Protein AF-C6LM32-F1 (afdb_monomer)

Sequence (55 aa):
KSMNFADVQEQGFMPLYTRDKLTDALHEACGFETDFQFITKSQMKTIQKKSKGRK

Organism: NCBI:txid478749

Structure (mmCIF, N/CA/C/O backbone):
data_AF-C6LM32-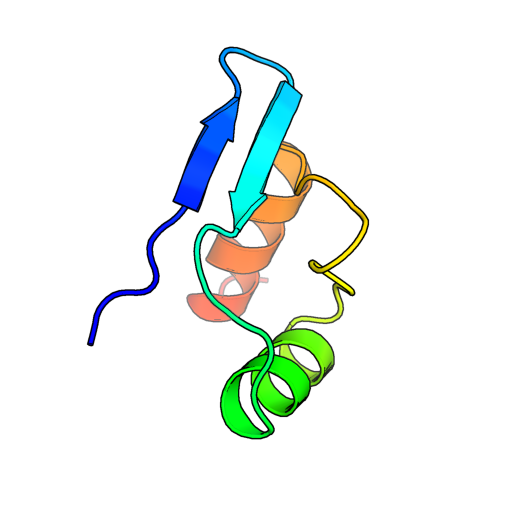F1
#
_entry.id   AF-C6LM32-F1
#
loop_
_atom_site.group_PDB
_atom_site.id
_atom_site.type_symbol
_atom_site.label_atom_id
_atom_site.label_alt_id
_atom_site.label_comp_id
_atom_site.label_asym_id
_atom_site.label_entity_id
_atom_site.label_seq_id
_atom_site.pdbx_PDB_ins_code
_atom_site.Cartn_x
_atom_site.Cartn_y
_atom_site.Cartn_z
_atom_site.occupancy
_atom_site.B_iso_or_equiv
_atom_site.auth_seq_id
_atom_site.auth_comp_id
_atom_site.auth_asym_id
_atom_site.auth_atom_id
_atom_site.pdbx_PDB_model_num
ATOM 1 N N . LYS 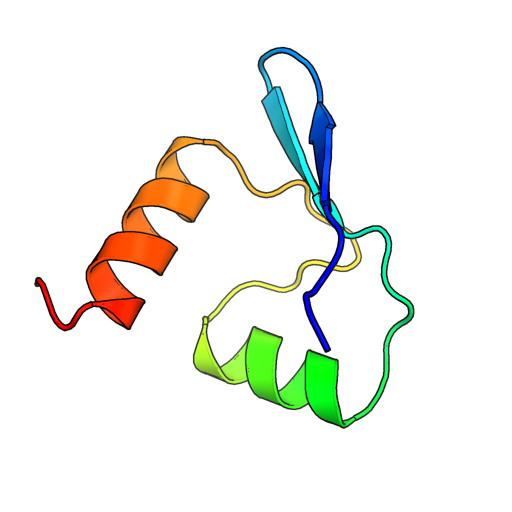A 1 1 ? -1.518 -16.418 -2.162 1.00 53.78 1 LYS A N 1
ATOM 2 C CA . LYS A 1 1 ? -0.688 -15.521 -3.004 1.00 53.78 1 LYS A CA 1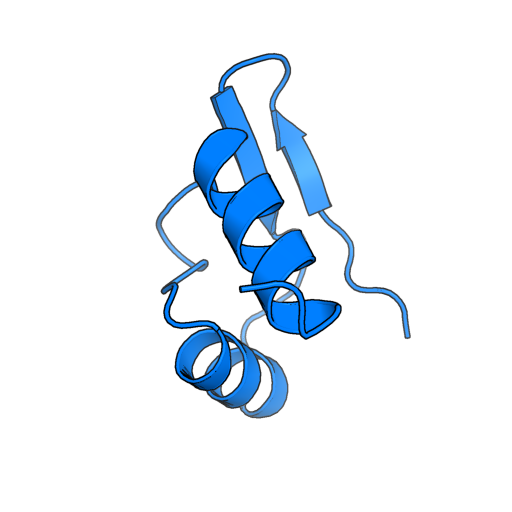
ATOM 3 C C . LYS A 1 1 ? -0.408 -14.262 -2.190 1.00 53.78 1 LYS A C 1
ATOM 5 O O . LYS A 1 1 ? -1.368 -13.610 -1.805 1.00 53.78 1 LYS A O 1
ATOM 10 N N . SER A 1 2 ? 0.846 -13.980 -1.846 1.00 56.66 2 SER A N 1
ATOM 11 C CA . SER A 1 2 ? 1.257 -12.709 -1.233 1.00 56.66 2 SER A CA 1
ATOM 12 C C . SER A 1 2 ? 1.404 -11.647 -2.327 1.00 56.66 2 SER A C 1
ATOM 14 O O . SER A 1 2 ? 1.891 -11.960 -3.412 1.00 56.66 2 SER A O 1
ATOM 16 N N . MET A 1 3 ? 0.956 -10.417 -2.074 1.00 67.44 3 MET A N 1
ATOM 17 C CA . MET A 1 3 ? 1.231 -9.288 -2.969 1.00 67.44 3 MET A CA 1
ATOM 18 C C . MET A 1 3 ? 2.653 -8.789 -2.716 1.00 67.44 3 MET A C 1
ATOM 20 O O . MET A 1 3 ? 3.038 -8.583 -1.566 1.00 67.44 3 MET A O 1
ATOM 24 N N . ASN A 1 4 ? 3.426 -8.617 -3.788 1.00 70.31 4 ASN A N 1
ATOM 25 C CA . ASN A 1 4 ? 4.804 -8.146 -3.713 1.00 70.31 4 ASN A CA 1
ATOM 26 C C . ASN A 1 4 ? 4.838 -6.622 -3.850 1.00 70.31 4 ASN A C 1
ATOM 28 O O . ASN A 1 4 ? 4.225 -6.058 -4.758 1.00 70.31 4 ASN A O 1
ATOM 32 N N . PHE A 1 5 ? 5.582 -5.972 -2.963 1.00 74.19 5 PHE A N 1
ATOM 33 C CA . PHE A 1 5 ? 5.809 -4.531 -2.971 1.00 74.19 5 PHE A CA 1
ATOM 34 C C . PHE A 1 5 ? 7.311 -4.274 -2.881 1.00 74.19 5 PHE A C 1
ATOM 36 O O . PHE A 1 5 ? 8.007 -4.966 -2.136 1.00 74.19 5 PHE A O 1
ATOM 43 N N . ALA A 1 6 ? 7.798 -3.283 -3.621 1.00 77.62 6 ALA A N 1
ATOM 44 C CA . ALA A 1 6 ? 9.128 -2.729 -3.426 1.00 77.62 6 ALA A CA 1
ATOM 45 C C . ALA A 1 6 ? 9.061 -1.651 -2.339 1.00 77.62 6 ALA A C 1
ATOM 47 O O . ALA A 1 6 ? 8.217 -0.753 -2.405 1.00 77.62 6 ALA A O 1
ATOM 48 N N . ASP A 1 7 ? 9.950 -1.734 -1.351 1.00 71.75 7 ASP A N 1
ATOM 49 C CA . ASP A 1 7 ? 10.206 -0.630 -0.426 1.00 71.75 7 ASP A CA 1
ATOM 50 C C . ASP A 1 7 ? 11.142 0.362 -1.123 1.00 71.75 7 ASP A C 1
ATOM 52 O O . ASP A 1 7 ? 12.291 0.040 -1.439 1.00 71.75 7 ASP A O 1
ATOM 56 N N . VAL A 1 8 ? 10.631 1.557 -1.414 1.00 73.50 8 VAL A N 1
ATOM 57 C CA . VAL A 1 8 ? 11.442 2.649 -1.943 1.00 73.50 8 VAL A CA 1
ATOM 58 C C . VAL A 1 8 ? 12.017 3.368 -0.735 1.00 73.50 8 VAL A C 1
ATOM 60 O O . VAL A 1 8 ? 11.365 4.253 -0.180 1.00 73.50 8 VAL A O 1
ATOM 63 N N . GLN A 1 9 ? 13.214 2.916 -0.341 1.00 59.97 9 GLN A N 1
ATOM 64 C CA . GLN A 1 9 ? 14.099 3.407 0.722 1.00 59.97 9 GLN A CA 1
ATOM 65 C C . GLN A 1 9 ? 13.843 4.877 1.104 1.00 59.97 9 GLN A C 1
ATOM 67 O O . GLN A 1 9 ? 14.563 5.756 0.648 1.00 59.97 9 GLN A O 1
ATOM 72 N N . GLU A 1 10 ? 12.831 5.110 1.953 1.00 60.91 10 GLU A N 1
ATOM 73 C CA . GLU A 1 10 ? 12.416 6.378 2.594 1.00 60.91 10 GLU A CA 1
ATOM 74 C C . GLU A 1 10 ? 11.098 7.031 2.147 1.00 60.91 10 GLU A C 1
ATOM 76 O O . GLU A 1 10 ? 10.468 7.689 2.978 1.00 60.91 10 GLU A O 1
ATOM 81 N N . GLN A 1 11 ? 10.596 6.815 0.932 1.00 65.50 11 GLN A N 1
ATOM 82 C CA . GLN A 1 11 ? 9.478 7.619 0.407 1.00 65.50 11 GLN A CA 1
ATOM 83 C C . GLN A 1 11 ? 8.134 6.880 0.391 1.00 65.50 11 GLN A C 1
ATOM 85 O O . GLN A 1 11 ? 7.076 7.496 0.559 1.00 65.50 11 GLN A O 1
ATOM 90 N N . GLY A 1 12 ? 8.157 5.551 0.278 1.00 74.62 12 GLY A N 1
ATOM 91 C CA . GLY A 1 12 ? 6.932 4.764 0.241 1.00 74.62 12 GLY A CA 1
ATOM 92 C C . GLY A 1 12 ? 7.097 3.358 -0.318 1.00 74.62 12 GLY A C 1
ATOM 93 O O . GLY A 1 12 ? 8.198 2.836 -0.437 1.00 74.62 12 GLY A O 1
ATOM 94 N N . PHE A 1 13 ? 5.967 2.754 -0.666 1.00 76.06 13 PHE A N 1
ATOM 95 C CA . PHE A 1 13 ? 5.870 1.421 -1.237 1.00 76.06 13 PHE A CA 1
ATOM 96 C C . PHE A 1 13 ? 5.373 1.518 -2.673 1.00 76.06 13 PHE A C 1
ATOM 98 O O . PHE A 1 13 ? 4.378 2.196 -2.943 1.00 76.06 13 PHE A O 1
ATOM 105 N N . MET A 1 14 ? 6.049 0.816 -3.579 1.00 77.00 14 MET A N 1
ATOM 106 C CA . MET A 1 14 ? 5.639 0.696 -4.974 1.00 77.00 14 MET A CA 1
ATOM 107 C C . MET A 1 14 ? 5.124 -0.726 -5.232 1.00 77.00 14 MET A C 1
ATOM 109 O O . MET A 1 14 ? 5.801 -1.694 -4.864 1.00 77.00 14 MET A O 1
ATOM 113 N N . PRO A 1 15 ? 3.925 -0.896 -5.810 1.00 75.00 15 PRO A N 1
ATOM 114 C CA . PRO A 1 15 ? 3.417 -2.221 -6.136 1.00 75.00 15 PRO A CA 1
ATOM 115 C C . PRO A 1 15 ? 4.269 -2.863 -7.240 1.00 75.00 15 PRO A C 1
ATOM 117 O O . PRO A 1 15 ? 4.607 -2.221 -8.228 1.00 75.00 15 PRO A O 1
ATOM 120 N N . LEU A 1 16 ? 4.615 -4.143 -7.070 1.00 77.56 16 LEU A N 1
ATOM 121 C CA . LEU A 1 16 ? 5.312 -4.952 -8.084 1.00 77.56 16 LEU A CA 1
ATOM 122 C C . LEU A 1 16 ? 4.370 -5.950 -8.778 1.00 77.56 16 LEU A C 1
ATOM 124 O O . LEU A 1 16 ? 4.821 -6.888 -9.434 1.00 77.56 16 LEU A O 1
ATOM 128 N N . TYR A 1 17 ? 3.061 -5.808 -8.578 1.00 74.81 17 TYR A N 1
ATOM 129 C CA . TYR A 1 17 ? 2.047 -6.664 -9.185 1.00 74.81 17 TYR A CA 1
ATOM 130 C C . TYR A 1 17 ? 1.375 -5.965 -10.365 1.00 74.81 17 TYR A C 1
ATOM 132 O O . TYR A 1 17 ? 1.308 -4.742 -10.436 1.00 74.81 17 TYR A O 1
ATOM 140 N N . THR A 1 18 ? 0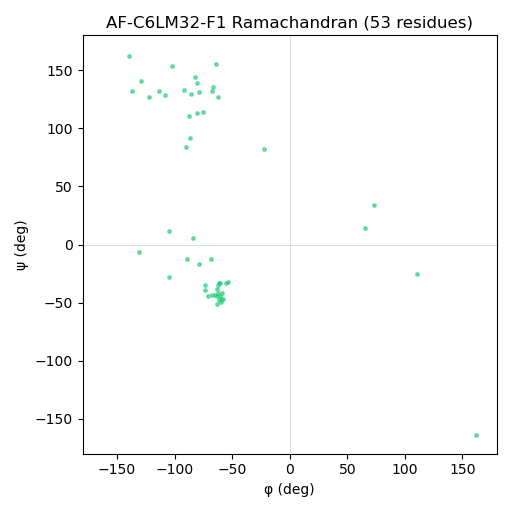.873 -6.766 -11.297 1.00 69.06 18 THR A N 1
ATOM 141 C CA . THR A 1 18 ? 0.155 -6.293 -12.482 1.00 69.06 18 THR A CA 1
ATOM 142 C C . THR A 1 18 ? -1.306 -6.000 -12.139 1.00 69.06 18 THR A C 1
ATOM 144 O O . THR A 1 18 ? -1.898 -6.725 -11.336 1.00 69.06 18 THR A O 1
ATOM 147 N N . ARG A 1 19 ? -1.883 -4.963 -12.760 1.00 73.50 19 ARG A N 1
ATOM 148 C CA . ARG A 1 19 ? -3.298 -4.606 -12.611 1.00 73.50 19 ARG A CA 1
ATOM 149 C C . ARG A 1 19 ? -4.190 -5.738 -13.130 1.00 73.50 19 ARG A C 1
ATOM 151 O O . ARG A 1 19 ? -4.039 -6.190 -14.263 1.00 73.50 19 ARG A O 1
ATOM 158 N N . ASP A 1 20 ? -5.113 -6.185 -12.294 1.00 78.25 20 ASP A N 1
ATOM 159 C CA . ASP A 1 20 ? -6.149 -7.165 -12.603 1.00 78.25 20 ASP A CA 1
ATOM 160 C C . ASP A 1 20 ? -7.460 -6.724 -11.934 1.00 78.25 20 ASP A C 1
ATOM 162 O O . ASP A 1 20 ? -7.455 -5.944 -10.982 1.00 78.25 20 ASP A O 1
ATOM 166 N N . LYS A 1 21 ? -8.601 -7.264 -12.367 1.00 81.69 21 LYS A N 1
ATOM 167 C CA . LYS A 1 21 ? -9.919 -6.970 -11.776 1.00 81.69 21 LYS A CA 1
ATOM 168 C C . LYS A 1 21 ? -9.938 -7.195 -10.262 1.00 81.69 21 LYS A C 1
ATOM 170 O O . LYS A 1 21 ? -10.640 -6.500 -9.534 1.00 81.69 21 LYS A O 1
ATOM 175 N N . LEU A 1 22 ? 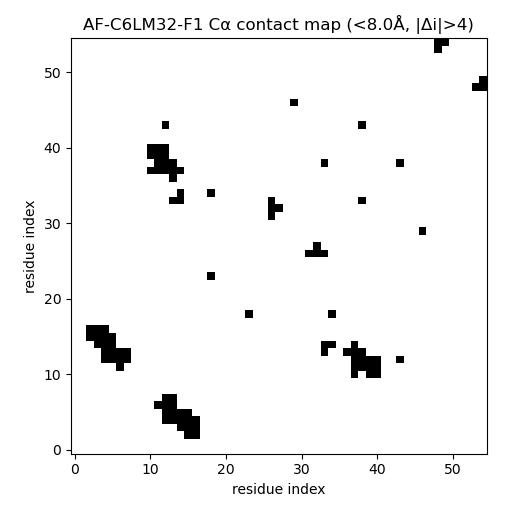-9.150 -8.162 -9.790 1.00 80.50 22 LEU A N 1
ATOM 176 C CA . LEU A 1 22 ? -8.974 -8.437 -8.369 1.00 80.50 22 LEU A CA 1
ATOM 177 C C . LEU A 1 22 ? -8.229 -7.311 -7.639 1.00 80.50 22 LEU A C 1
ATOM 179 O O . LEU A 1 22 ? -8.606 -6.960 -6.523 1.00 80.50 22 LEU A O 1
ATOM 183 N N . THR A 1 23 ? -7.160 -6.773 -8.231 1.00 75.94 23 THR A N 1
ATOM 184 C CA . THR A 1 23 ? -6.382 -5.700 -7.600 1.00 75.94 23 THR A CA 1
ATOM 185 C C . THR A 1 23 ? -7.136 -4.381 -7.652 1.00 75.94 23 THR A C 1
ATOM 187 O O . THR A 1 23 ? -7.105 -3.662 -6.664 1.00 75.94 23 THR A O 1
ATOM 190 N N . ASP A 1 24 ? -7.899 -4.131 -8.718 1.00 77.69 24 ASP A N 1
ATOM 191 C CA . ASP A 1 24 ? -8.774 -2.958 -8.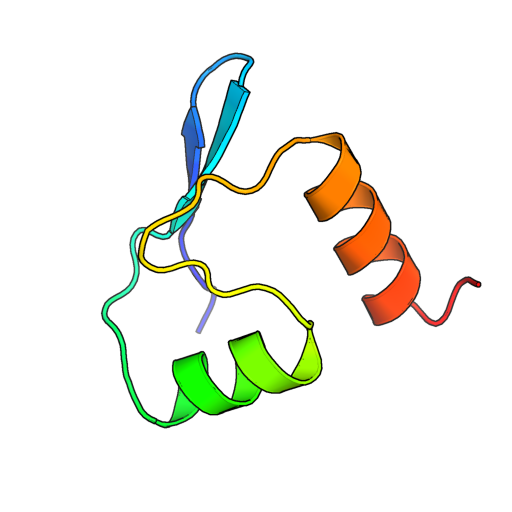842 1.00 77.69 24 ASP A CA 1
ATOM 192 C C . ASP A 1 24 ? -9.830 -2.920 -7.739 1.00 77.69 24 ASP A C 1
ATOM 194 O O . ASP A 1 24 ? -9.947 -1.927 -7.025 1.00 77.69 24 ASP A O 1
ATOM 198 N N . ALA A 1 25 ? -10.542 -4.031 -7.528 1.00 81.19 25 ALA A N 1
ATOM 199 C CA . ALA A 1 25 ? -11.527 -4.126 -6.452 1.00 81.19 25 ALA A CA 1
ATOM 200 C C . ALA A 1 25 ? -10.886 -3.934 -5.063 1.00 81.19 25 ALA A C 1
ATOM 202 O O . ALA A 1 25 ? -11.496 -3.380 -4.148 1.00 81.19 25 ALA A O 1
ATOM 203 N N . LEU A 1 26 ? -9.637 -4.382 -4.891 1.00 77.38 26 LEU A N 1
ATOM 204 C CA . LEU A 1 26 ? -8.902 -4.232 -3.637 1.00 77.38 26 LEU A CA 1
ATOM 205 C C . LEU A 1 26 ? -8.435 -2.787 -3.407 1.00 77.38 26 LEU A C 1
ATOM 207 O O . LEU A 1 26 ? -8.479 -2.300 -2.276 1.00 77.38 26 LEU A O 1
ATOM 211 N N . HIS A 1 27 ? -8.002 -2.103 -4.464 1.00 77.25 27 HIS A N 1
ATOM 212 C CA . HIS A 1 27 ? -7.629 -0.686 -4.459 1.00 77.25 27 HIS A CA 1
ATOM 213 C C . HIS A 1 27 ? -8.826 0.197 -4.128 1.00 77.25 27 HIS A C 1
ATOM 215 O O . HIS A 1 27 ? -8.721 1.064 -3.260 1.00 77.25 27 HIS A O 1
ATOM 221 N N . GLU A 1 28 ? -9.981 -0.092 -4.726 1.00 76.69 28 GLU A N 1
ATOM 222 C CA . GLU A 1 28 ? -11.246 0.585 -4.440 1.00 76.69 28 GLU A CA 1
ATOM 223 C C . GLU A 1 28 ? -11.666 0.389 -2.976 1.00 76.69 28 GLU A C 1
ATOM 225 O O . GLU A 1 28 ? -11.933 1.359 -2.265 1.00 76.69 28 GLU A O 1
ATOM 230 N N . ALA A 1 29 ? -11.614 -0.851 -2.475 1.00 77.56 29 ALA A N 1
ATOM 231 C CA . ALA A 1 29 ? -11.938 -1.156 -1.081 1.00 77.56 29 ALA A CA 1
ATOM 232 C C . ALA A 1 29 ? -10.995 -0.467 -0.079 1.00 77.56 29 ALA A C 1
ATOM 234 O O . ALA A 1 29 ? -11.410 -0.083 1.019 1.00 77.56 29 ALA A O 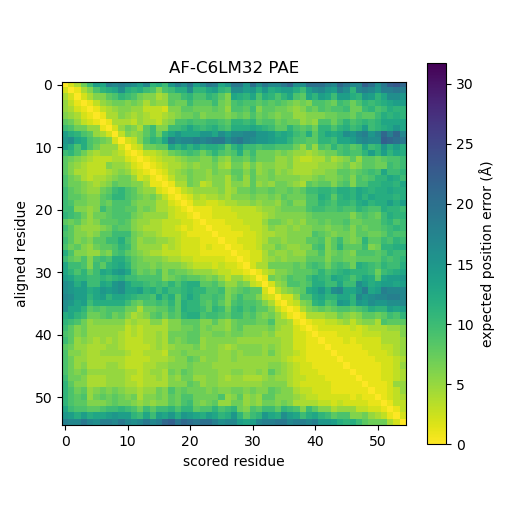1
ATOM 235 N N . CYS A 1 30 ? -9.717 -0.311 -0.432 1.00 70.81 30 CYS A N 1
ATOM 236 C CA . CYS A 1 30 ? -8.741 0.334 0.439 1.00 70.81 30 CYS A CA 1
ATOM 237 C C . CYS A 1 30 ? -8.655 1.861 0.253 1.00 70.81 30 CYS A C 1
ATOM 239 O O . CYS A 1 30 ? -8.083 2.540 1.114 1.00 70.81 30 CYS A O 1
ATOM 241 N N . GLY A 1 31 ? -9.247 2.402 -0.815 1.00 69.50 31 GLY A N 1
ATOM 242 C CA . GLY A 1 31 ? -9.295 3.828 -1.132 1.00 69.50 31 GLY A CA 1
ATOM 243 C C . GLY A 1 31 ? -7.968 4.414 -1.621 1.00 69.50 31 GLY A C 1
ATOM 244 O O . GLY A 1 31 ? -7.661 5.555 -1.275 1.00 69.50 31 GLY A O 1
ATOM 245 N N . PHE A 1 32 ? -7.158 3.647 -2.359 1.00 67.38 32 PHE A N 1
ATOM 246 C CA . PHE A 1 32 ? -5.924 4.144 -2.980 1.00 67.38 32 PHE A CA 1
ATOM 247 C C . PHE A 1 32 ? -5.767 3.627 -4.419 1.00 67.38 32 PHE A C 1
ATOM 249 O O . PHE A 1 32 ? -5.906 2.434 -4.654 1.00 67.38 32 PHE A O 1
ATOM 256 N N . GLU A 1 33 ? -5.451 4.514 -5.373 1.00 66.44 33 GLU A N 1
ATOM 257 C CA . GLU A 1 33 ? -5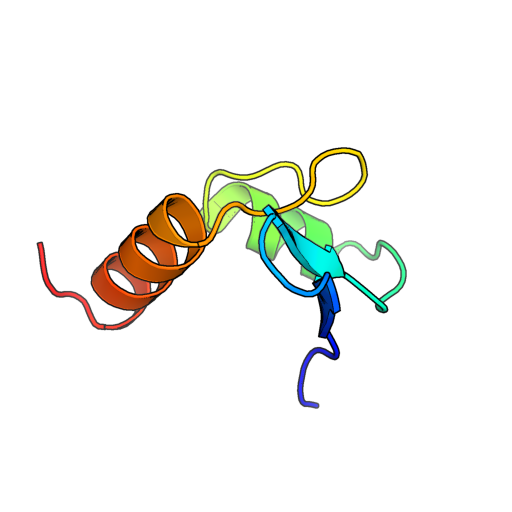.156 4.171 -6.776 1.00 66.44 33 GLU A CA 1
ATOM 258 C C . GLU A 1 33 ? -3.652 3.914 -6.939 1.00 66.44 33 GLU A C 1
ATOM 260 O O . GLU A 1 33 ? -2.854 4.797 -7.254 1.00 66.44 33 GLU A O 1
ATOM 265 N N . THR A 1 34 ? -3.238 2.691 -6.638 1.00 61.53 34 THR A N 1
ATOM 266 C CA . THR A 1 34 ? -1.822 2.314 -6.472 1.00 61.53 34 THR A CA 1
ATOM 267 C C . THR A 1 34 ? -0.984 2.338 -7.740 1.00 61.53 34 THR A C 1
ATOM 269 O O . THR A 1 34 ? 0.239 2.247 -7.663 1.00 61.53 34 THR A O 1
ATOM 272 N N . ASP A 1 35 ? -1.615 2.432 -8.904 1.00 57.31 35 ASP A N 1
ATOM 273 C CA . ASP A 1 35 ? -0.939 2.166 -10.174 1.00 57.31 35 ASP A CA 1
ATOM 274 C C . ASP A 1 35 ? -0.064 3.333 -10.642 1.00 57.31 35 ASP A C 1
ATOM 276 O O . ASP A 1 35 ? 0.825 3.151 -11.471 1.00 57.31 35 ASP A O 1
ATOM 280 N N . PHE A 1 36 ? -0.272 4.521 -10.071 1.00 56.75 36 PHE A N 1
ATOM 281 C CA . PHE A 1 36 ? 0.470 5.735 -10.425 1.00 56.75 36 PHE A CA 1
ATOM 282 C C . PHE A 1 36 ? 1.016 6.492 -9.212 1.00 56.75 36 PHE A C 1
ATOM 284 O O . PHE A 1 36 ? 1.765 7.457 -9.370 1.00 56.75 36 PHE A O 1
ATOM 291 N N . GLN A 1 37 ? 0.661 6.067 -7.998 1.00 61.41 37 GLN A N 1
ATOM 292 C CA . GLN A 1 37 ? 1.062 6.722 -6.759 1.00 61.41 37 GLN A CA 1
ATOM 293 C C . GLN A 1 37 ? 1.814 5.743 -5.858 1.00 61.41 37 GLN A C 1
ATOM 295 O O . GLN A 1 37 ? 1.328 4.661 -5.535 1.00 61.41 37 GLN A O 1
ATOM 300 N N . PHE A 1 38 ? 3.007 6.142 -5.414 1.00 71.06 38 PHE A N 1
ATOM 301 C CA . PHE A 1 38 ? 3.710 5.424 -4.356 1.00 71.06 38 PHE A CA 1
ATOM 302 C C . PHE A 1 38 ? 2.937 5.585 -3.042 1.00 71.06 38 PHE A C 1
ATOM 304 O O . PHE A 1 38 ? 2.554 6.691 -2.655 1.00 71.06 38 PHE A O 1
ATOM 311 N N . ILE A 1 39 ? 2.711 4.481 -2.329 1.00 77.00 39 ILE A N 1
ATOM 312 C CA . ILE A 1 39 ? 2.030 4.524 -1.035 1.00 77.00 39 ILE A CA 1
ATOM 313 C C . ILE A 1 39 ? 3.019 5.062 -0.008 1.00 77.00 39 ILE A C 1
ATOM 315 O O . ILE A 1 39 ? 3.991 4.394 0.335 1.00 77.00 39 ILE A O 1
ATOM 319 N N . THR A 1 40 ? 2.764 6.238 0.549 1.00 81.38 40 THR A N 1
ATOM 320 C CA . THR A 1 40 ? 3.617 6.779 1.616 1.00 81.38 40 THR A CA 1
ATOM 321 C C . THR A 1 40 ? 3.580 5.898 2.875 1.00 81.38 40 THR A C 1
ATOM 323 O O . THR A 1 40 ? 2.596 5.206 3.161 1.00 81.38 40 THR A O 1
ATOM 326 N N . LYS A 1 41 ? 4.633 5.946 3.706 1.00 81.94 41 LYS A N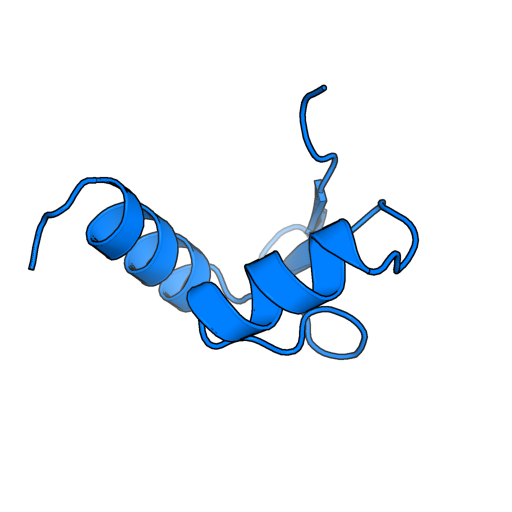 1
ATOM 327 C CA . LYS A 1 41 ? 4.693 5.176 4.969 1.00 81.94 41 LYS A CA 1
ATOM 328 C C . LYS A 1 41 ? 3.491 5.454 5.895 1.00 81.94 41 LYS A C 1
ATOM 330 O O . LYS A 1 41 ? 3.040 4.555 6.608 1.00 81.94 41 LYS A O 1
ATOM 335 N N . SER A 1 42 ? 2.955 6.678 5.900 1.00 82.06 42 SER A N 1
ATOM 336 C CA . SER A 1 42 ? 1.778 7.058 6.698 1.00 82.06 42 SER A CA 1
ATOM 337 C C . SER A 1 42 ? 0.488 6.430 6.162 1.00 82.06 42 SER A C 1
ATOM 339 O O . SER A 1 42 ? -0.273 5.861 6.946 1.00 82.06 42 SER A O 1
ATOM 341 N N . GLN A 1 43 ? 0.271 6.451 4.843 1.00 80.38 43 GLN A N 1
ATOM 342 C CA . GLN A 1 43 ? -0.862 5.778 4.201 1.00 80.38 43 GLN A CA 1
ATOM 343 C C . GLN A 1 43 ? -0.823 4.271 4.450 1.00 80.38 43 GLN A C 1
ATOM 345 O O . GLN A 1 43 ? -1.831 3.707 4.864 1.00 80.38 43 GLN A O 1
ATOM 350 N N . MET A 1 44 ? 0.345 3.632 4.317 1.00 82.44 44 MET A N 1
ATOM 351 C CA . MET A 1 44 ? 0.510 2.205 4.613 1.00 82.44 44 MET A CA 1
ATOM 352 C C . MET A 1 44 ? 0.140 1.877 6.069 1.00 82.44 44 MET A C 1
ATOM 354 O O . MET A 1 44 ? -0.567 0.904 6.329 1.00 82.44 44 MET A O 1
ATOM 358 N N . LYS A 1 45 ? 0.529 2.720 7.037 1.00 84.06 45 LYS A N 1
ATOM 359 C CA . LYS A 1 45 ? 0.093 2.569 8.439 1.00 84.06 45 LYS A CA 1
ATOM 360 C C . LYS A 1 45 ? -1.425 2.704 8.589 1.00 84.06 45 LYS A C 1
ATOM 362 O O . LYS A 1 45 ? -2.022 1.932 9.337 1.00 84.06 45 LYS A O 1
ATOM 367 N N . THR A 1 46 ? -2.057 3.648 7.894 1.00 84.06 46 THR A N 1
ATOM 368 C CA . THR A 1 46 ? -3.520 3.819 7.906 1.00 84.06 46 THR A CA 1
ATOM 369 C C . THR A 1 46 ? -4.236 2.616 7.293 1.00 84.06 46 THR A C 1
ATOM 371 O O . THR A 1 46 ? -5.191 2.118 7.887 1.00 84.06 46 THR A O 1
ATOM 374 N N . ILE A 1 47 ? -3.749 2.097 6.164 1.00 81.75 47 ILE A N 1
ATOM 375 C CA . ILE A 1 47 ? -4.268 0.884 5.514 1.00 81.75 47 ILE A CA 1
ATOM 376 C C . ILE A 1 47 ? -4.163 -0.304 6.474 1.00 81.75 47 ILE A C 1
ATOM 378 O O . ILE A 1 47 ? -5.145 -1.008 6.695 1.00 81.75 47 ILE A O 1
ATOM 382 N N . GLN A 1 48 ? -3.013 -0.487 7.128 1.00 81.69 48 GLN A N 1
ATOM 383 C CA . GLN A 1 48 ? -2.829 -1.554 8.114 1.00 81.69 48 GLN A CA 1
ATOM 384 C C . GLN A 1 48 ? -3.754 -1.413 9.330 1.00 81.69 48 GLN A C 1
ATOM 386 O O . GLN A 1 48 ? -4.250 -2.421 9.832 1.00 81.69 48 GLN A O 1
ATOM 391 N N . LYS A 1 49 ? -3.999 -0.190 9.820 1.00 84.56 49 LYS A N 1
ATOM 392 C CA . LYS A 1 49 ? -4.953 0.062 10.914 1.00 84.56 49 LYS A CA 1
ATOM 393 C C . LYS A 1 49 ? -6.378 -0.314 10.504 1.00 84.56 49 LYS A C 1
ATOM 395 O O . LYS A 1 49 ? -6.998 -1.128 11.188 1.00 84.56 49 LYS A O 1
ATOM 400 N N . LYS A 1 50 ? -6.835 0.186 9.347 1.00 82.62 50 LYS A N 1
ATOM 401 C CA . LYS A 1 50 ? -8.153 -0.126 8.769 1.00 82.62 50 LYS A CA 1
ATOM 402 C C . LYS A 1 50 ? -8.331 -1.628 8.533 1.00 82.62 50 LYS A C 1
ATOM 404 O O . LYS A 1 50 ? -9.332 -2.190 8.959 1.00 82.62 50 LYS A O 1
ATOM 409 N N . SER A 1 51 ? -7.338 -2.289 7.936 1.00 79.56 51 SER A N 1
ATOM 410 C CA . SER A 1 51 ? -7.353 -3.734 7.666 1.00 79.56 51 SER A CA 1
ATOM 411 C C . SER A 1 51 ? -7.440 -4.575 8.946 1.00 79.56 51 SER A C 1
ATOM 413 O O . SER A 1 51 ? -8.097 -5.611 8.961 1.00 79.56 51 SER A O 1
ATOM 415 N N . LYS A 1 52 ? -6.842 -4.106 10.049 1.00 83.69 52 LYS A N 1
ATOM 416 C CA . LYS A 1 52 ? -6.936 -4.743 11.374 1.00 83.69 52 LYS A CA 1
ATOM 417 C C . LYS A 1 52 ? -8.190 -4.338 12.163 1.00 83.69 52 LYS A C 1
ATOM 419 O O . LYS A 1 52 ? -8.284 -4.678 13.340 1.00 83.69 52 LYS A O 1
ATOM 424 N N . GLY A 1 53 ? -9.111 -3.572 11.570 1.00 80.19 53 GLY A N 1
ATOM 425 C CA . GLY A 1 53 ? -10.319 -3.077 12.237 1.00 80.19 53 GLY A CA 1
ATOM 426 C C . GLY A 1 53 ? -10.050 -2.087 13.377 1.00 80.19 53 GLY A C 1
ATOM 427 O O . GLY A 1 53 ? -10.940 -1.815 14.181 1.00 80.19 53 GLY A O 1
ATOM 428 N N . ARG A 1 54 ? -8.829 -1.547 13.476 1.00 68.50 54 ARG A N 1
ATOM 429 C CA . ARG A 1 54 ? -8.476 -0.524 14.465 1.00 68.50 54 ARG A CA 1
ATOM 430 C C . ARG A 1 54 ? -8.804 0.842 13.863 1.00 68.50 54 ARG A C 1
ATOM 432 O O . ARG A 1 54 ? -8.158 1.239 12.893 1.00 68.50 54 ARG A O 1
ATOM 439 N N . LYS A 1 55 ? -9.831 1.506 14.403 1.00 60.44 55 LYS A N 1
ATOM 440 C CA . LYS A 1 55 ? -10.132 2.913 14.096 1.00 60.44 55 LYS A CA 1
ATOM 441 C C . LYS A 1 55 ? -8.983 3.817 14.542 1.00 60.44 55 LYS A C 1
ATOM 443 O O . LYS A 1 55 ? -8.388 3.527 15.604 1.00 60.44 55 LYS A O 1
#

Solvent-accessible surface area (backbone atoms only — not comparable to full-atom values): 3480 Å² total; per-residue (Å²): 137,84,86,55,64,46,76,45,93,89,67,24,37,39,70,71,66,80,90,44,77,68,52,51,54,49,27,62,76,70,72,48,77,58,90,85,42,67,41,33,65,66,55,51,51,50,50,54,30,55,74,68,71,45,130

Mean predicted aligned error: 7.31 Å

Radius of gyration: 11.2 Å; Cα contacts (8 Å, |Δi|>4): 50; chains: 1; bounding box: 26×23×27 Å

Foldseek 3Di:
DDFDWDDPVQFAIAGPDDDDPVVVVVCVVLVHPRHPDGQGPVSVVVSVCVVVVHD

pLDDT: mean 73.67, std 8.22, range [53.78, 84.56]

Secondary structure (DSSP, 8-state):
-PPPEEEETTTEEEE-SPP-HHHHHHHHHHT--TTTS-B-HHHHHHHHHHHTT--